Protein AF-A0A8G2I2Q0-F1 (afdb_monomer_lite)

pLDDT: mean 96.13, std 4.93, range [61.31, 98.75]

Radius of gyration: 13.18 Å; chains: 1; bounding box: 31×34×28 Å

Secondary structure (DSSP, 8-state):
--TTS-HHHHHHHHHHSSTTSS-S-EEE----SHHHHHHHHHHHTTT---BPPPTTT-STT-S---SS--SS-SS----EEE-

Organism: Staphylococcus aureus (NCBI:txid1280)

Structure (mmCIF, N/CA/C/O backbone):
data_AF-A0A8G2I2Q0-F1
#
_entry.id   AF-A0A8G2I2Q0-F1
#
loop_
_atom_site.group_PDB
_atom_site.id
_atom_site.type_symbol
_atom_site.label_atom_id
_atom_site.label_alt_id
_atom_site.label_comp_id
_atom_site.label_asym_id
_atom_site.label_entity_id
_atom_site.label_seq_id
_atom_site.pdbx_PDB_ins_code
_atom_site.Cartn_x
_atom_site.Cartn_y
_atom_site.Cartn_z
_atom_site.occupancy
_atom_site.B_iso_or_equiv
_atom_site.auth_seq_id
_atom_site.auth_comp_id
_atom_site.auth_asym_id
_atom_site.auth_atom_id
_atom_site.pdbx_PDB_model_num
ATOM 1 N N . MET A 1 1 ? 15.594 7.465 -8.027 1.00 61.31 1 MET A N 1
ATOM 2 C CA . MET A 1 1 ? 15.204 8.122 -6.759 1.00 61.31 1 MET A CA 1
ATOM 3 C C . MET A 1 1 ? 14.891 9.588 -7.019 1.00 61.31 1 MET A C 1
ATOM 5 O O . MET A 1 1 ? 15.716 10.276 -7.611 1.00 61.31 1 MET A O 1
ATOM 9 N N . TYR A 1 2 ? 13.716 10.061 -6.599 1.00 78.56 2 TYR A N 1
ATOM 10 C CA . TYR A 1 2 ? 13.297 11.455 -6.774 1.00 78.56 2 TYR A CA 1
ATOM 11 C C . TYR A 1 2 ? 13.159 12.148 -5.406 1.00 78.56 2 TYR A C 1
ATOM 13 O O . TYR A 1 2 ? 12.073 12.156 -4.836 1.00 78.56 2 TYR A O 1
ATOM 21 N N . PRO A 1 3 ? 14.236 12.714 -4.837 1.00 85.31 3 PRO A N 1
ATOM 22 C CA . PRO A 1 3 ? 14.294 13.051 -3.408 1.00 85.31 3 PRO A CA 1
ATOM 23 C C . PRO A 1 3 ? 13.355 14.187 -2.960 1.00 85.31 3 PRO A C 1
ATOM 25 O O . PRO A 1 3 ? 13.031 14.283 -1.781 1.00 85.31 3 PRO A O 1
ATOM 28 N N . ASN A 1 4 ? 12.891 15.037 -3.881 1.00 92.81 4 ASN A N 1
ATOM 29 C CA . ASN A 1 4 ? 12.204 16.293 -3.551 1.00 92.81 4 ASN A CA 1
ATOM 30 C C . ASN A 1 4 ? 10.688 16.278 -3.839 1.00 92.81 4 ASN A C 1
ATOM 32 O O . ASN A 1 4 ? 10.095 17.334 -4.039 1.00 92.81 4 ASN A O 1
ATOM 36 N N . TRP A 1 5 ? 10.044 15.104 -3.849 1.00 95.12 5 TRP A N 1
ATOM 37 C CA . TRP A 1 5 ? 8.586 14.966 -4.061 1.00 95.12 5 TRP A CA 1
ATOM 38 C C . TRP A 1 5 ? 7.775 14.819 -2.770 1.00 95.12 5 TRP A C 1
ATOM 40 O O . TRP A 1 5 ? 6.575 14.510 -2.801 1.00 95.12 5 TRP A O 1
ATOM 50 N N . GLY A 1 6 ? 8.433 15.012 -1.624 1.00 96.69 6 GLY A N 1
ATOM 51 C CA . GLY A 1 6 ? 7.801 14.980 -0.311 1.00 96.69 6 GLY A CA 1
ATOM 52 C C . GLY A 1 6 ? 7.122 13.646 -0.004 1.00 96.69 6 GLY A C 1
ATOM 53 O O . GLY A 1 6 ? 6.055 13.653 0.604 1.00 96.69 6 GLY A O 1
ATOM 54 N N . GLN A 1 7 ? 7.695 12.516 -0.434 1.00 97.62 7 GLN A N 1
ATOM 55 C CA . GLN A 1 7 ? 7.091 11.185 -0.299 1.00 97.62 7 GLN A CA 1
ATOM 56 C C . GLN A 1 7 ? 6.693 10.888 1.150 1.00 97.62 7 GLN A C 1
ATOM 58 O O . GLN A 1 7 ? 5.528 10.615 1.420 1.00 97.62 7 GLN A O 1
ATOM 63 N N . TYR A 1 8 ? 7.619 11.058 2.096 1.00 98.06 8 TYR A N 1
ATOM 64 C CA . TYR A 1 8 ? 7.346 10.873 3.525 1.00 98.06 8 TYR A CA 1
ATOM 65 C C . TYR A 1 8 ? 6.274 11.826 4.054 1.00 98.06 8 TYR A C 1
ATOM 67 O O . TYR A 1 8 ? 5.386 11.418 4.798 1.00 98.06 8 TYR A O 1
ATOM 75 N N . LYS A 1 9 ? 6.311 13.096 3.629 1.00 98.19 9 LYS A N 1
ATOM 76 C CA . LYS A 1 9 ? 5.300 14.075 4.037 1.00 98.19 9 LYS A CA 1
ATOM 77 C C . LYS A 1 9 ? 3.913 13.657 3.553 1.00 98.19 9 LYS A C 1
ATOM 79 O O . LYS A 1 9 ? 2.951 13.762 4.308 1.00 98.19 9 LYS A O 1
ATOM 84 N N . ARG A 1 10 ? 3.802 13.171 2.314 1.00 98.25 10 ARG A N 1
ATOM 85 C CA . ARG A 1 10 ? 2.540 12.676 1.756 1.00 98.25 10 ARG A CA 1
ATOM 86 C C . ARG A 1 10 ? 2.104 11.356 2.388 1.00 98.25 10 ARG A C 1
ATOM 88 O O . ARG A 1 10 ? 0.912 11.208 2.606 1.00 98.25 10 ARG A O 1
ATOM 95 N N . ALA A 1 11 ? 3.019 10.463 2.766 1.00 98.56 11 ALA A N 1
ATOM 96 C CA . ALA A 1 11 ? 2.684 9.248 3.516 1.00 98.56 11 ALA A CA 1
ATOM 97 C C . ALA A 1 11 ? 1.976 9.567 4.849 1.00 98.56 11 ALA A C 1
ATOM 99 O O . ALA A 1 11 ? 0.994 8.916 5.209 1.00 98.56 11 ALA A O 1
ATOM 100 N N . ASP A 1 12 ? 2.418 10.616 5.550 1.00 98.56 12 ASP A N 1
ATOM 101 C CA . ASP A 1 12 ? 1.736 11.112 6.752 1.00 98.56 12 ASP A CA 1
ATOM 102 C C . ASP A 1 12 ? 0.385 11.764 6.431 1.00 98.56 12 ASP A C 1
ATOM 104 O O . ASP A 1 12 ? -0.616 11.462 7.080 1.00 98.56 12 ASP A O 1
ATOM 108 N N . LEU A 1 13 ? 0.331 12.631 5.414 1.00 98.75 13 LEU A N 1
ATOM 109 C CA . LEU A 1 13 ? -0.905 13.326 5.032 1.00 98.75 13 LEU A CA 1
ATOM 110 C C . LEU A 1 13 ? -2.001 12.363 4.554 1.00 98.75 13 LEU A C 1
ATOM 112 O O . LEU A 1 13 ? -3.164 12.544 4.910 1.00 98.75 13 LEU A O 1
ATOM 116 N N . ILE A 1 14 ? -1.643 11.339 3.773 1.00 98.50 14 ILE A N 1
ATOM 117 C CA . ILE A 1 14 ? -2.578 10.317 3.293 1.00 98.50 14 ILE A CA 1
ATOM 118 C C . ILE A 1 14 ? -3.146 9.544 4.483 1.00 98.50 14 ILE A C 1
ATOM 120 O O . ILE A 1 14 ? -4.365 9.489 4.618 1.00 98.50 14 ILE A O 1
ATOM 124 N N . GLY A 1 15 ? -2.302 9.042 5.391 1.00 97.75 15 GLY A N 1
ATOM 125 C CA . GLY A 1 15 ? -2.762 8.292 6.568 1.00 97.75 15 GLY A CA 1
ATOM 126 C C . GLY A 1 15 ? -3.633 9.108 7.537 1.00 97.75 15 GLY A C 1
ATOM 127 O O . GLY A 1 15 ? -4.443 8.550 8.269 1.00 97.75 15 GLY A O 1
ATOM 128 N N . GLN A 1 16 ? -3.508 10.438 7.533 1.00 98.38 16 GLN A N 1
ATOM 129 C CA . GLN A 1 16 ? -4.331 11.334 8.358 1.00 98.38 16 GLN A CA 1
ATOM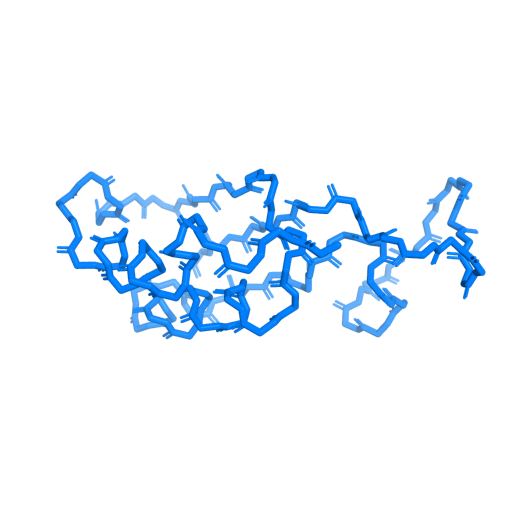 130 C C . GLN A 1 16 ? -5.647 11.749 7.688 1.00 98.38 16 GLN A C 1
ATOM 132 O O . GLN A 1 16 ? -6.564 12.207 8.380 1.00 98.38 16 GLN A O 1
ATOM 137 N N . SER A 1 17 ? -5.741 11.606 6.365 1.00 98.44 17 SER A N 1
ATOM 138 C CA . SER A 1 17 ? -6.867 12.076 5.558 1.00 98.44 17 SER A CA 1
ATOM 139 C C . SER A 1 17 ? -8.182 11.377 5.915 1.00 98.44 17 SER A C 1
ATOM 141 O O . SER A 1 17 ? -8.198 10.310 6.517 1.00 98.44 17 SER A O 1
ATOM 143 N N . ASN A 1 18 ? -9.313 11.985 5.560 1.00 98.25 18 ASN A N 1
ATOM 144 C CA . ASN A 1 18 ? -10.620 11.383 5.837 1.00 98.25 18 ASN A CA 1
ATOM 145 C C . ASN A 1 18 ? -11.029 10.345 4.789 1.00 98.25 18 ASN A C 1
ATOM 147 O O . ASN A 1 18 ? -11.725 9.401 5.135 1.00 98.25 18 ASN A O 1
ATOM 151 N N . TYR A 1 19 ? -10.600 10.501 3.532 1.00 97.88 19 TYR A N 1
ATOM 152 C CA . TYR A 1 19 ? -11.001 9.593 2.451 1.00 97.88 19 TYR A CA 1
ATOM 153 C C . TYR A 1 19 ? -10.404 8.189 2.611 1.00 97.88 19 TYR A C 1
ATOM 155 O O . TYR A 1 19 ? -10.966 7.224 2.105 1.00 97.88 19 TYR A O 1
ATOM 163 N N . ILE A 1 20 ? -9.272 8.071 3.314 1.00 97.75 20 ILE A N 1
ATOM 164 C CA . ILE A 1 20 ? -8.628 6.781 3.559 1.00 97.75 20 ILE A CA 1
ATOM 165 C C . ILE A 1 20 ? -9.311 5.984 4.671 1.00 97.75 20 ILE A C 1
ATOM 167 O O . ILE A 1 20 ? -8.942 4.840 4.875 1.00 97.75 20 ILE A O 1
ATOM 171 N N . LYS A 1 21 ? -10.267 6.562 5.406 1.00 97.38 21 LYS A N 1
ATOM 172 C CA . LYS A 1 21 ? -10.887 5.951 6.592 1.00 97.38 21 LYS A CA 1
ATOM 173 C C . LYS A 1 21 ? -12.257 5.366 6.270 1.00 97.38 21 LYS A C 1
ATOM 175 O O . LYS A 1 21 ? -12.940 5.853 5.372 1.00 97.38 21 LYS A O 1
ATOM 180 N N . ASN A 1 22 ? -12.694 4.415 7.085 1.00 97.69 22 ASN A N 1
ATOM 181 C CA . ASN A 1 22 ? -13.994 3.749 7.041 1.00 97.69 22 ASN A CA 1
ATOM 182 C C . ASN A 1 22 ? -14.277 3.023 5.715 1.00 97.69 22 ASN A C 1
ATOM 184 O O . ASN A 1 22 ? -15.434 2.921 5.306 1.00 97.69 22 ASN A O 1
ATOM 188 N N . ASN A 1 23 ? -13.231 2.540 5.042 1.00 98.25 23 ASN A N 1
ATOM 189 C CA . ASN A 1 23 ? -13.372 1.629 3.911 1.00 98.25 23 ASN A CA 1
ATOM 190 C C . ASN A 1 23 ? -13.189 0.191 4.407 1.00 98.25 23 ASN A C 1
ATOM 192 O O . ASN A 1 23 ? -12.540 -0.034 5.424 1.00 98.25 23 ASN A O 1
ATOM 196 N N . ASP A 1 24 ? -13.7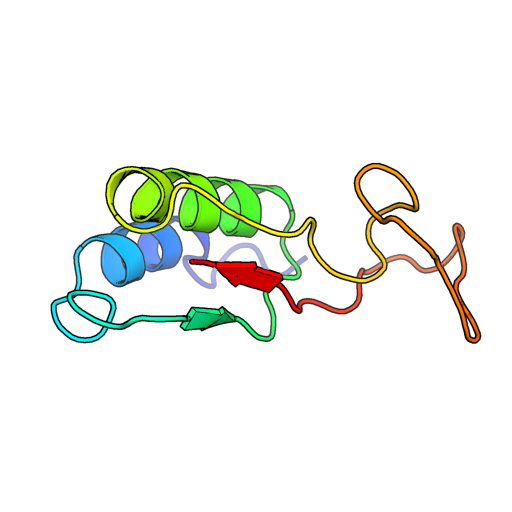22 -0.787 3.678 1.00 98.00 24 ASP A N 1
ATOM 197 C CA . ASP A 1 24 ? -13.450 -2.199 3.979 1.00 98.00 24 ASP A CA 1
ATOM 198 C C . ASP A 1 24 ? -12.065 -2.629 3.483 1.00 98.00 24 ASP A C 1
ATOM 200 O O . ASP A 1 24 ? -11.413 -3.476 4.085 1.00 98.00 24 ASP A O 1
ATOM 204 N N . VAL A 1 25 ? -11.642 -2.080 2.341 1.00 98.00 25 VAL A N 1
ATOM 205 C CA . VAL A 1 25 ? -10.367 -2.379 1.686 1.00 98.00 25 VAL A CA 1
ATOM 206 C C . VAL A 1 25 ? -9.841 -1.112 1.020 1.00 98.00 25 VAL A C 1
ATOM 208 O O . VAL A 1 25 ? -10.604 -0.349 0.423 1.00 98.00 25 VAL A O 1
ATOM 211 N N . VAL A 1 26 ? -8.528 -0.915 1.083 1.00 98.25 26 VAL A N 1
ATOM 212 C CA . VAL A 1 26 ? -7.800 0.141 0.374 1.00 98.25 26 VAL A CA 1
ATOM 213 C C . VAL A 1 26 ? -6.728 -0.492 -0.505 1.00 98.25 26 VAL A C 1
ATOM 215 O O . VAL A 1 26 ? -5.961 -1.331 -0.037 1.00 98.25 26 VAL A O 1
ATOM 218 N N . ILE A 1 27 ? -6.659 -0.047 -1.760 1.00 98.44 27 ILE A N 1
ATOM 219 C CA . ILE A 1 27 ? -5.640 -0.454 -2.731 1.00 98.44 27 ILE A CA 1
ATOM 220 C C . ILE A 1 27 ? -4.724 0.741 -2.983 1.00 98.44 27 ILE A C 1
ATOM 222 O O . ILE A 1 27 ? -5.192 1.821 -3.359 1.00 98.44 27 ILE A O 1
ATOM 226 N N . PHE A 1 28 ? -3.422 0.554 -2.791 1.00 98.31 28 PHE A N 1
ATOM 227 C CA . PHE A 1 28 ? -2.405 1.542 -3.133 1.00 98.31 28 PHE A CA 1
ATOM 228 C C . PHE A 1 28 ? -1.716 1.174 -4.440 1.00 98.31 28 PHE A C 1
ATOM 230 O O . PHE A 1 28 ? -1.362 0.021 -4.646 1.00 98.31 28 PHE A O 1
ATOM 237 N N . ASN A 1 29 ? -1.479 2.186 -5.274 1.00 97.88 29 ASN A N 1
ATOM 238 C CA . ASN A 1 29 ? -0.630 2.110 -6.458 1.00 97.88 29 ASN A CA 1
ATOM 239 C C . ASN A 1 29 ? 0.555 3.069 -6.303 1.00 97.88 29 ASN A C 1
ATOM 241 O O . ASN A 1 29 ? 0.494 4.025 -5.525 1.00 97.88 29 ASN A O 1
ATOM 245 N N . GLU A 1 30 ? 1.610 2.829 -7.081 1.00 96.94 30 GLU A N 1
ATOM 246 C CA . GLU A 1 30 ? 2.853 3.611 -7.079 1.00 96.94 30 GLU A CA 1
ATOM 247 C C . GLU A 1 30 ? 3.539 3.713 -5.699 1.00 96.94 30 GLU A C 1
ATOM 249 O O . GLU A 1 30 ? 4.246 4.676 -5.394 1.00 96.94 30 GLU A O 1
ATOM 254 N N . ALA A 1 31 ? 3.379 2.690 -4.857 1.00 96.62 31 ALA A N 1
ATOM 255 C CA . ALA A 1 31 ? 4.044 2.548 -3.562 1.00 96.62 31 ALA A CA 1
ATOM 256 C C . ALA A 1 31 ? 5.521 2.101 -3.688 1.00 96.62 31 ALA A C 1
ATOM 258 O O . ALA A 1 31 ? 5.983 1.259 -2.922 1.00 96.62 31 ALA A O 1
ATOM 259 N N . PHE A 1 32 ? 6.249 2.669 -4.653 1.00 96.69 32 PHE A N 1
ATOM 260 C CA . PHE A 1 32 ? 7.590 2.235 -5.066 1.00 96.69 32 PHE A CA 1
ATOM 261 C C . PHE A 1 32 ? 8.686 2.546 -4.041 1.00 96.69 32 PHE A C 1
ATOM 263 O O . PHE A 1 32 ? 9.519 1.706 -3.727 1.00 96.69 32 PHE A O 1
ATOM 270 N N . ASP A 1 33 ? 8.692 3.762 -3.480 1.00 96.69 33 ASP A N 1
ATOM 271 C CA . ASP A 1 33 ? 9.720 4.152 -2.511 1.00 96.69 33 ASP A CA 1
ATOM 272 C C . ASP A 1 33 ? 9.566 3.319 -1.231 1.00 96.69 33 ASP A C 1
ATOM 274 O O . ASP A 1 33 ? 8.614 3.514 -0.472 1.00 96.69 33 ASP A O 1
ATOM 278 N N . ASN A 1 34 ? 10.482 2.373 -1.000 1.00 96.12 34 ASN A N 1
ATOM 279 C CA . ASN A 1 34 ? 10.395 1.412 0.106 1.00 96.12 34 ASN A CA 1
ATOM 280 C C . ASN A 1 34 ? 10.155 2.096 1.458 1.00 96.12 34 ASN A C 1
ATOM 282 O O . ASN A 1 34 ? 9.255 1.723 2.201 1.00 96.12 34 ASN A O 1
ATOM 286 N N . GLY A 1 35 ? 10.910 3.154 1.761 1.00 97.12 35 GLY A N 1
ATOM 287 C CA . GLY A 1 35 ? 10.812 3.831 3.049 1.00 97.12 35 GLY A CA 1
ATOM 288 C C . GLY A 1 35 ? 9.508 4.615 3.235 1.00 97.12 35 GLY A C 1
ATOM 289 O O . GLY A 1 35 ? 8.908 4.570 4.311 1.00 97.12 35 GLY A O 1
ATOM 290 N N . ALA A 1 36 ? 9.047 5.330 2.207 1.00 97.94 36 ALA A N 1
ATOM 291 C CA . ALA A 1 36 ? 7.794 6.075 2.270 1.00 97.94 36 ALA A CA 1
ATOM 292 C C . ALA A 1 36 ? 6.556 5.166 2.185 1.00 97.94 36 ALA A C 1
ATOM 294 O O . ALA A 1 36 ? 5.556 5.451 2.847 1.00 97.94 36 ALA A O 1
ATOM 295 N N . SER A 1 37 ? 6.615 4.074 1.418 1.00 98.00 37 SER A N 1
ATOM 296 C CA . SER A 1 37 ? 5.541 3.073 1.347 1.00 98.00 37 SER A CA 1
ATOM 297 C C . SE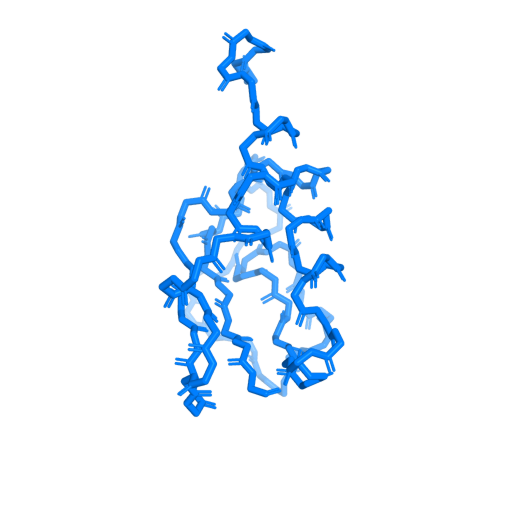R A 1 37 ? 5.390 2.321 2.669 1.00 98.00 37 SER A C 1
ATOM 299 O O . SER A 1 37 ? 4.280 2.253 3.189 1.00 98.00 37 SER A O 1
ATOM 301 N N . ASP A 1 38 ? 6.485 1.885 3.298 1.00 98.25 38 ASP A N 1
ATOM 302 C CA . ASP A 1 38 ? 6.442 1.258 4.625 1.00 98.25 38 ASP A CA 1
ATOM 303 C C . ASP A 1 38 ? 5.876 2.218 5.684 1.00 98.25 38 ASP A C 1
ATOM 305 O O . ASP A 1 38 ? 5.085 1.827 6.548 1.00 98.25 38 ASP A O 1
ATOM 309 N N . LYS A 1 39 ? 6.225 3.510 5.598 1.00 98.56 39 LYS A N 1
ATOM 310 C CA . LYS A 1 39 ? 5.653 4.552 6.459 1.00 98.56 39 LYS A CA 1
ATOM 311 C C . LYS A 1 39 ? 4.146 4.706 6.242 1.00 98.56 39 LYS A C 1
ATOM 313 O O . LYS A 1 39 ? 3.409 4.780 7.224 1.00 98.56 39 LYS A O 1
ATOM 318 N N . LEU A 1 40 ? 3.686 4.747 4.991 1.00 98.50 40 LEU A N 1
ATOM 319 C CA . LEU A 1 40 ? 2.264 4.831 4.654 1.00 98.50 40 LEU A CA 1
ATOM 320 C C . LEU A 1 40 ? 1.494 3.613 5.183 1.00 98.50 40 LEU A C 1
ATOM 322 O O . LEU A 1 40 ? 0.494 3.792 5.878 1.00 98.50 40 LEU A O 1
ATOM 326 N N . LEU A 1 41 ? 1.989 2.399 4.920 1.00 98.38 41 LEU A N 1
ATOM 327 C CA . LEU A 1 41 ? 1.385 1.154 5.400 1.00 98.38 41 LEU A CA 1
ATOM 328 C C . LEU A 1 41 ? 1.318 1.131 6.932 1.00 98.38 41 LEU A C 1
ATOM 330 O O . LEU A 1 41 ? 0.276 0.808 7.497 1.00 98.38 41 LEU A O 1
ATOM 334 N N . SER A 1 42 ? 2.380 1.571 7.613 1.00 98.56 42 SER A N 1
ATOM 335 C CA . SER A 1 42 ? 2.405 1.720 9.073 1.00 98.56 42 SER A CA 1
ATOM 336 C C . SER A 1 42 ? 1.376 2.735 9.589 1.00 98.56 42 SER A C 1
ATOM 338 O O . SER A 1 42 ? 0.680 2.466 10.569 1.00 98.56 42 SER A O 1
ATOM 340 N N . ASN A 1 43 ? 1.222 3.878 8.912 1.00 98.56 43 ASN A N 1
ATOM 341 C CA . ASN A 1 43 ? 0.288 4.933 9.312 1.00 98.56 43 ASN A CA 1
ATOM 342 C C . ASN A 1 43 ? -1.182 4.481 9.251 1.00 98.56 43 ASN A C 1
ATOM 344 O O . ASN A 1 43 ? -1.978 4.908 10.086 1.00 98.56 43 ASN A O 1
ATOM 348 N N . VAL A 1 44 ? -1.545 3.619 8.295 1.00 98.44 44 VAL A N 1
ATOM 349 C CA . VAL A 1 44 ? -2.926 3.124 8.134 1.00 98.44 44 VAL A CA 1
ATOM 350 C C . VAL A 1 44 ? -3.197 1.814 8.888 1.00 98.44 44 VAL A C 1
ATOM 352 O O . VAL A 1 44 ? -4.352 1.439 9.076 1.00 98.44 44 VAL A O 1
ATOM 355 N N . LYS A 1 45 ? -2.155 1.151 9.409 1.00 98.31 45 LYS A N 1
ATOM 356 C CA . LYS A 1 45 ? -2.224 -0.174 10.052 1.00 98.31 45 LYS A CA 1
ATOM 357 C C . LYS A 1 45 ? -3.175 -0.272 11.247 1.00 98.31 45 LYS A C 1
ATOM 359 O O . LYS A 1 45 ? -3.645 -1.355 11.580 1.00 98.31 45 LYS A O 1
ATOM 364 N N . LYS A 1 46 ? -3.441 0.845 11.931 1.00 97.94 46 LYS A N 1
ATOM 365 C CA . LYS A 1 46 ? -4.391 0.873 13.056 1.00 97.94 46 LYS A CA 1
ATOM 366 C C . LYS A 1 46 ? -5.822 0.563 12.604 1.00 97.94 46 LYS A C 1
ATOM 368 O O . LYS A 1 46 ? -6.574 -0.025 13.372 1.00 97.94 46 LYS A O 1
ATOM 373 N N . GLU A 1 47 ? -6.185 1.006 11.407 1.00 98.19 47 GLU A N 1
ATOM 374 C CA . GLU A 1 47 ? -7.519 0.825 10.832 1.00 98.19 47 GLU A CA 1
ATOM 375 C C . GLU A 1 47 ? -7.561 -0.379 9.888 1.00 98.19 47 GLU A C 1
ATOM 377 O O . GLU A 1 47 ? -8.550 -1.099 9.890 1.00 9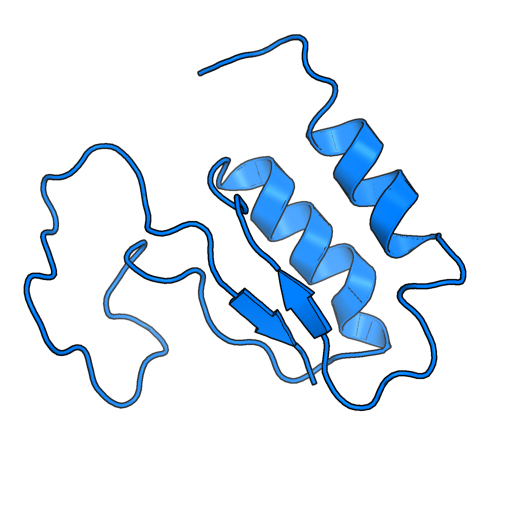8.19 47 GLU A O 1
ATOM 382 N N . TYR A 1 48 ? -6.448 -0.648 9.198 1.00 98.31 48 TYR A N 1
ATOM 383 C CA . TYR A 1 48 ? -6.283 -1.769 8.273 1.00 98.31 48 TYR A CA 1
ATOM 384 C C . TYR A 1 48 ? -5.143 -2.701 8.727 1.00 98.31 48 TYR A C 1
ATOM 386 O O . TYR A 1 48 ? -4.010 -2.585 8.241 1.00 98.31 48 TYR A O 1
ATOM 394 N N . PRO A 1 49 ? -5.374 -3.567 9.730 1.00 98.38 49 PRO A N 1
ATOM 395 C CA . PRO A 1 49 ? -4.328 -4.396 10.323 1.00 98.38 49 PRO A CA 1
ATOM 396 C C . PRO A 1 49 ? -3.832 -5.535 9.418 1.00 98.38 49 PRO A C 1
ATOM 398 O O . PRO A 1 49 ? -2.734 -6.051 9.657 1.00 98.38 49 PRO A O 1
ATOM 401 N N . TYR A 1 50 ? -4.601 -5.937 8.404 1.00 98.19 50 TYR A N 1
ATOM 402 C CA . TYR A 1 50 ? -4.269 -7.008 7.468 1.00 98.19 50 TYR A CA 1
ATOM 403 C C . TYR A 1 50 ? -3.756 -6.411 6.156 1.00 98.19 50 TYR A C 1
ATOM 405 O O . TYR A 1 50 ? -4.511 -5.832 5.381 1.00 98.19 50 TYR A O 1
ATOM 413 N N . GLN A 1 51 ? -2.456 -6.545 5.899 1.00 98.31 51 GLN A N 1
ATOM 414 C CA . GLN A 1 51 ? -1.793 -5.887 4.771 1.00 98.31 51 GLN A CA 1
ATOM 415 C C . GLN A 1 51 ? -0.964 -6.888 3.974 1.00 98.31 51 GLN A C 1
ATOM 417 O O . GLN A 1 51 ? -0.293 -7.743 4.560 1.00 98.31 51 GLN A O 1
ATOM 422 N N . THR A 1 52 ? -0.977 -6.761 2.649 1.00 98.06 52 THR A N 1
ATOM 423 C CA . THR A 1 52 ? -0.040 -7.489 1.788 1.00 98.06 52 THR A CA 1
ATOM 424 C C . THR A 1 52 ? 1.335 -6.809 1.799 1.00 98.06 52 THR A C 1
ATOM 426 O O . THR A 1 52 ? 1.434 -5.606 2.061 1.00 98.06 52 THR A O 1
ATOM 429 N N . PRO A 1 53 ? 2.420 -7.527 1.460 1.00 97.56 53 PRO A N 1
ATOM 430 C CA . PRO A 1 53 ? 3.657 -6.881 1.034 1.00 97.56 53 PRO A CA 1
ATOM 431 C C . PRO A 1 53 ? 3.424 -6.031 -0.227 1.00 97.56 53 PRO A C 1
ATOM 433 O O . PRO A 1 53 ? 2.439 -6.227 -0.943 1.00 97.56 53 PRO A O 1
ATOM 436 N N . VAL A 1 54 ? 4.355 -5.127 -0.542 1.00 97.88 54 VAL A N 1
ATOM 437 C CA . VAL A 1 54 ? 4.339 -4.433 -1.840 1.00 97.88 54 VAL A CA 1
ATOM 438 C C . VAL A 1 54 ? 4.721 -5.419 -2.948 1.00 97.88 54 VAL A C 1
ATOM 440 O O . VAL A 1 54 ? 5.734 -6.124 -2.857 1.00 97.88 54 VAL A O 1
ATOM 443 N N . LEU A 1 55 ? 3.882 -5.492 -3.981 1.00 97.62 55 LEU A N 1
ATOM 444 C CA . LEU A 1 55 ? 4.004 -6.408 -5.113 1.00 97.62 55 LEU A CA 1
ATOM 445 C C . LEU A 1 55 ? 5.401 -6.345 -5.734 1.00 97.62 55 LEU A C 1
ATOM 447 O O . LEU A 1 55 ? 5.892 -5.270 -6.046 1.00 97.62 55 LEU A O 1
ATOM 451 N N . GLY A 1 56 ? 6.034 -7.497 -5.962 1.00 97.00 56 GLY A N 1
ATOM 452 C CA . GLY A 1 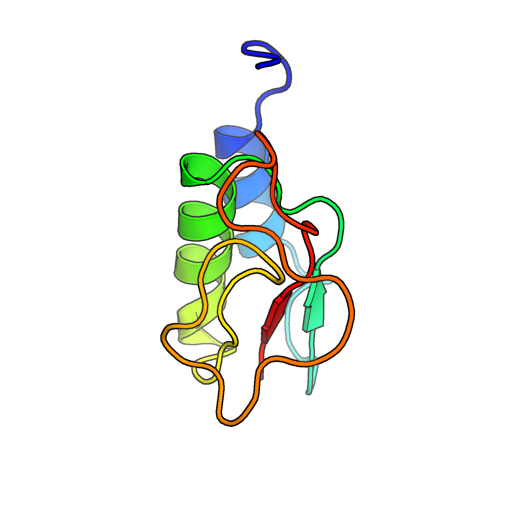56 ? 7.329 -7.579 -6.650 1.00 97.00 56 GLY A CA 1
ATOM 453 C C . GLY A 1 56 ? 8.549 -7.185 -5.809 1.00 97.00 56 GLY A C 1
ATOM 454 O O . GLY A 1 56 ? 9.667 -7.406 -6.260 1.00 97.00 56 GLY A O 1
ATOM 455 N N . ARG A 1 57 ? 8.368 -6.682 -4.578 1.00 96.56 57 ARG A N 1
ATOM 456 C CA . ARG A 1 57 ? 9.481 -6.308 -3.685 1.00 96.56 57 ARG A CA 1
ATOM 457 C C . ARG A 1 57 ? 10.248 -7.522 -3.160 1.00 96.56 57 ARG A C 1
ATOM 459 O O . ARG A 1 57 ? 11.464 -7.483 -2.998 1.00 96.56 57 ARG A O 1
ATOM 466 N N . SER A 1 58 ? 9.529 -8.602 -2.858 1.00 96.44 58 SER A N 1
ATOM 467 C CA . SER A 1 58 ? 10.096 -9.900 -2.485 1.00 96.44 58 SER A CA 1
ATOM 468 C C . SER A 1 58 ? 9.048 -11.005 -2.641 1.00 96.44 58 SER A C 1
ATOM 470 O O . SER A 1 58 ? 7.868 -10.717 -2.830 1.00 96.44 58 SER A O 1
ATOM 472 N N . GLN A 1 59 ? 9.468 -12.263 -2.500 1.00 97.69 59 GLN A N 1
ATOM 473 C CA . GLN A 1 59 ? 8.556 -13.414 -2.416 1.00 97.69 59 GLN A CA 1
ATOM 474 C C . GLN A 1 59 ? 8.027 -13.656 -0.989 1.00 97.69 59 GLN A C 1
ATOM 476 O O . GLN A 1 59 ? 7.096 -14.432 -0.791 1.00 97.69 59 GLN A O 1
ATOM 481 N N . SER A 1 60 ? 8.614 -13.013 0.023 1.00 97.81 60 SER A N 1
ATOM 482 C CA . SER A 1 60 ? 8.244 -13.211 1.426 1.00 97.81 60 SER A CA 1
ATOM 483 C C . SER A 1 60 ? 6.878 -12.600 1.732 1.00 97.81 60 SER A C 1
ATOM 485 O O . SER A 1 60 ? 6.603 -11.468 1.341 1.00 97.81 60 SER A O 1
ATOM 487 N N . GLY A 1 61 ? 6.048 -13.323 2.488 1.00 96.38 61 GLY A N 1
ATOM 488 C CA . GLY A 1 61 ? 4.711 -12.861 2.883 1.00 96.38 61 GLY A CA 1
ATOM 489 C C . GLY A 1 61 ? 3.622 -13.067 1.825 1.00 96.38 61 GLY A C 1
ATOM 490 O O . GLY A 1 61 ? 2.494 -12.640 2.049 1.00 96.38 61 GLY A O 1
ATOM 491 N N . TRP A 1 62 ? 3.940 -13.730 0.710 1.00 97.88 62 TRP A N 1
ATOM 492 C CA . TRP A 1 62 ? 2.977 -14.165 -0.300 1.00 97.88 62 TRP A CA 1
ATOM 493 C C . TRP A 1 62 ? 2.732 -15.670 -0.195 1.00 97.88 62 TRP A C 1
ATOM 495 O O . TRP A 1 62 ? 3.680 -16.442 -0.060 1.00 97.88 62 TRP A O 1
ATOM 505 N N . ASP A 1 63 ? 1.477 -16.099 -0.338 1.00 98.06 63 ASP A N 1
ATOM 506 C CA . ASP A 1 63 ? 1.147 -17.529 -0.432 1.00 98.06 63 ASP A CA 1
ATOM 507 C C . ASP A 1 63 ? 1.701 -18.154 -1.722 1.00 98.06 63 ASP A C 1
ATOM 509 O O . ASP A 1 63 ? 2.128 -19.310 -1.740 1.00 98.06 63 ASP A O 1
ATOM 513 N N . LYS A 1 64 ? 1.697 -17.379 -2.815 1.00 97.81 64 LYS A N 1
ATOM 514 C CA . LYS A 1 64 ? 2.271 -17.732 -4.118 1.00 97.81 64 LYS A CA 1
ATOM 515 C C . LYS A 1 64 ? 2.834 -16.496 -4.811 1.00 97.81 64 LYS A C 1
ATOM 517 O O . LYS A 1 64 ? 2.266 -15.414 -4.716 1.00 97.81 64 LYS A O 1
ATOM 522 N N . THR A 1 65 ? 3.927 -16.677 -5.547 1.00 97.81 65 THR A N 1
ATOM 523 C CA . THR A 1 65 ? 4.459 -15.690 -6.497 1.00 97.81 65 THR A CA 1
ATOM 524 C C . THR A 1 65 ? 4.414 -16.302 -7.892 1.00 97.81 65 THR A C 1
ATOM 526 O O . THR A 1 65 ? 4.999 -17.359 -8.119 1.00 97.81 65 THR A O 1
ATOM 529 N N . GLU A 1 66 ? 3.705 -15.659 -8.817 1.00 97.44 66 GLU A N 1
ATOM 530 C CA . GLU A 1 66 ? 3.475 -16.154 -10.180 1.00 97.44 66 GLU A CA 1
ATOM 531 C C . GLU A 1 66 ? 3.812 -15.067 -11.218 1.00 97.44 66 GLU A C 1
ATOM 533 O O . GLU A 1 66 ? 4.034 -13.904 -10.876 1.00 97.44 66 GLU A O 1
ATOM 538 N N . GLY A 1 67 ? 3.868 -15.440 -12.501 1.00 96.94 67 GLY A N 1
ATOM 539 C CA . GLY A 1 67 ? 4.244 -14.532 -13.590 1.00 96.94 67 GLY A CA 1
ATOM 540 C C . GLY A 1 67 ? 5.752 -14.269 -13.677 1.00 96.94 67 GLY A C 1
ATOM 541 O O . GLY A 1 67 ? 6.571 -15.050 -13.196 1.00 96.94 67 GLY A O 1
ATOM 542 N N . SER A 1 68 ? 6.138 -13.172 -14.329 1.00 96.81 68 SER A N 1
ATOM 543 C CA . SER A 1 68 ? 7.544 -12.820 -14.584 1.00 96.81 68 SER A CA 1
ATOM 544 C C . SER A 1 68 ? 8.188 -12.060 -13.419 1.00 96.81 68 SER A C 1
ATOM 546 O O . SER A 1 68 ? 8.774 -10.996 -13.620 1.00 96.81 68 SER A O 1
ATOM 548 N N . TYR A 1 69 ? 8.080 -12.592 -12.197 1.00 95.75 69 TYR A N 1
ATOM 549 C CA . TYR A 1 69 ? 8.817 -12.055 -11.052 1.00 95.75 69 TYR A CA 1
ATOM 550 C C . TYR A 1 69 ? 10.326 -12.103 -11.325 1.00 95.75 69 TYR A C 1
ATOM 552 O O . TYR A 1 69 ? 10.861 -13.119 -11.771 1.00 95.75 69 TYR A O 1
ATOM 560 N N . SER A 1 70 ? 11.018 -11.010 -11.016 1.00 94.62 70 SER A N 1
ATOM 561 C CA . SER A 1 70 ? 12.470 -10.922 -11.112 1.00 94.62 70 SER A CA 1
ATOM 562 C C . SER A 1 70 ? 13.035 -10.326 -9.834 1.00 94.62 70 SER A C 1
ATOM 564 O O . SER A 1 70 ? 12.55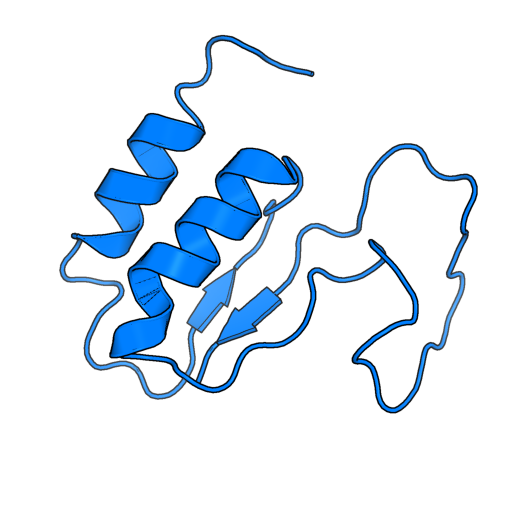4 -9.309 -9.352 1.00 94.62 70 SER A O 1
ATOM 566 N N . SER A 1 71 ? 14.096 -10.932 -9.304 1.00 92.81 71 SER A N 1
ATOM 567 C CA . SER A 1 71 ? 14.847 -10.393 -8.167 1.00 92.81 71 SER A CA 1
ATOM 568 C C . SER A 1 71 ? 15.936 -9.395 -8.577 1.00 92.81 71 SER A C 1
ATOM 570 O O . SER A 1 71 ? 16.704 -8.959 -7.725 1.00 92.81 71 SER A O 1
ATOM 572 N N . THR A 1 72 ? 16.081 -9.102 -9.875 1.00 93.50 72 THR A N 1
ATOM 573 C CA . THR A 1 72 ? 17.146 -8.237 -10.415 1.00 93.50 72 THR A CA 1
ATOM 574 C C . THR A 1 72 ? 16.630 -6.922 -10.991 1.00 93.50 72 THR A C 1
ATOM 576 O O . THR A 1 72 ? 17.436 -6.086 -11.403 1.00 93.50 72 THR A O 1
ATOM 579 N N . VAL A 1 73 ? 15.309 -6.718 -11.030 1.00 93.12 73 VAL A N 1
ATOM 580 C CA . VAL A 1 73 ? 14.739 -5.407 -11.361 1.00 93.12 73 VAL A CA 1
ATOM 581 C C . VAL A 1 73 ? 15.015 -4.428 -10.223 1.00 93.12 73 VAL A C 1
ATOM 583 O O . VAL A 1 73 ? 15.034 -4.803 -9.054 1.00 93.12 73 VAL A O 1
ATOM 586 N N . ALA A 1 74 ? 15.274 -3.170 -10.578 1.00 89.38 74 ALA A N 1
ATOM 587 C CA . ALA A 1 74 ? 15.653 -2.144 -9.610 1.00 89.38 74 ALA A CA 1
ATOM 588 C C . ALA A 1 74 ? 14.469 -1.609 -8.783 1.00 89.38 74 ALA A C 1
ATOM 590 O O . ALA A 1 74 ? 14.701 -1.028 -7.728 1.00 89.38 74 ALA A O 1
ATOM 591 N N . GLU A 1 75 ? 13.234 -1.793 -9.255 1.00 92.31 75 GLU A N 1
ATOM 592 C CA . GLU A 1 75 ? 12.014 -1.248 -8.651 1.00 92.31 75 GLU A CA 1
ATOM 593 C C . GLU A 1 75 ? 10.955 -2.350 -8.514 1.00 92.31 75 GLU A C 1
ATOM 595 O O . GLU A 1 75 ? 10.915 -3.283 -9.322 1.00 92.31 75 GLU A O 1
ATOM 600 N N . ASP A 1 76 ? 10.101 -2.232 -7.499 1.00 94.69 76 ASP A N 1
ATOM 601 C CA . ASP A 1 76 ? 8.964 -3.127 -7.297 1.00 94.69 76 ASP A CA 1
ATOM 602 C C . ASP A 1 76 ? 7.731 -2.712 -8.129 1.00 94.69 76 ASP A C 1
ATOM 604 O O . ASP A 1 76 ? 7.758 -1.758 -8.906 1.00 94.69 76 ASP A O 1
ATOM 608 N N . GLY A 1 77 ? 6.644 -3.478 -8.022 1.00 92.88 77 GLY A N 1
ATOM 609 C CA . GLY A 1 77 ? 5.395 -3.237 -8.748 1.00 92.88 77 GLY A CA 1
ATOM 610 C C . GLY A 1 77 ? 4.514 -2.139 -8.144 1.00 92.88 77 GLY A C 1
ATOM 611 O O . GLY A 1 77 ? 3.534 -1.750 -8.775 1.00 92.88 77 GLY A O 1
ATOM 612 N N . GLY A 1 78 ? 4.829 -1.641 -6.944 1.00 94.56 78 GLY A N 1
ATOM 613 C CA . GLY A 1 78 ? 4.164 -0.498 -6.319 1.00 94.56 78 GLY A CA 1
ATOM 614 C C . GLY A 1 78 ? 2.713 -0.715 -5.883 1.00 94.56 78 GLY A C 1
ATOM 615 O O . GLY A 1 78 ? 2.036 0.272 -5.600 1.00 94.56 78 GLY A O 1
ATOM 616 N N . VAL A 1 79 ? 2.223 -1.958 -5.832 1.00 96.62 79 VAL A N 1
ATOM 617 C CA . VAL A 1 79 ? 0.842 -2.278 -5.422 1.00 96.62 79 VAL A CA 1
ATOM 618 C C . VAL A 1 79 ? 0.813 -2.914 -4.036 1.00 96.62 79 VAL A C 1
ATOM 620 O O . VAL A 1 79 ? 1.611 -3.812 -3.768 1.00 96.62 79 VAL A O 1
ATOM 623 N N . ALA A 1 80 ? -0.104 -2.476 -3.171 1.00 96.00 80 ALA A N 1
ATOM 624 C CA . ALA A 1 80 ? -0.378 -3.114 -1.882 1.00 96.00 80 ALA A CA 1
ATOM 625 C C . ALA A 1 80 ? -1.848 -2.963 -1.471 1.00 96.00 80 ALA A C 1
ATOM 627 O O . ALA A 1 80 ? -2.425 -1.883 -1.629 1.00 96.00 80 ALA A O 1
ATOM 628 N N . ASP A 1 81 ? -2.399 -4.014 -0.863 1.00 90.94 81 ASP A N 1
ATOM 629 C CA . ASP A 1 81 ? -3.781 -4.062 -0.388 1.00 90.94 81 ASP A CA 1
ATOM 630 C C . ASP A 1 81 ? -3.823 -4.054 1.146 1.00 90.94 81 ASP A C 1
ATOM 632 O O . ASP A 1 81 ? -3.011 -4.703 1.814 1.00 90.94 81 ASP A O 1
ATOM 636 N N . CYS A 1 82 ? -4.771 -3.305 1.712 1.00 94.31 82 CYS A N 1
ATOM 637 C CA . CYS A 1 82 ? -4.951 -3.119 3.154 1.00 94.31 82 CYS A CA 1
ATOM 638 C C . CYS A 1 82 ? -6.415 -3.351 3.555 1.00 94.31 82 CYS A C 1
ATOM 640 O O . CYS A 1 82 ? -7.311 -2.767 2.945 1.00 94.31 82 CYS A O 1
ATOM 642 N N . LYS A 1 83 ? -6.639 -4.166 4.590 1.00 91.44 83 LYS A N 1
ATOM 643 C CA . LYS A 1 83 ? -7.942 -4.517 5.166 1.00 91.44 83 LYS A CA 1
ATOM 644 C C . LYS A 1 83 ? -7.921 -4.457 6.692 1.00 91.44 83 LYS A C 1
ATOM 646 O O . LYS A 1 83 ? -6.880 -4.805 7.293 1.00 91.44 83 LYS A O 1
#

InterPro domains:
  IPR036691 Endonuclease/exonuclease/phosphatase superfamily [G3DSA:3.60.10.10] (1-81)
  IPR036691 Endonuclease/exonuclease/phosphatase superfamily [SSF56219] (3-80)

Sequence (83 aa):
MYPNWGQYKRADLIGQSNYIKNNDVVIFNEAFDNGASDKLLSNVKKEYPYQTPVLGRSQSGWDKTEGSYSSTVAEDGGVADCK

Foldseek 3Di:
DDPPPCLQVVLLVVLPDPVLPDDPKDKWAPCWPPVSSVSNCVSNCVRFVDKADQALCDPPRDPDDDDPRDPPDPTGRRIMMTD